Protein AF-A0A174ZW76-F1 (afdb_monomer)

pLDDT: mean 92.21, std 11.07, range [47.69, 98.69]

Sequence (108 aa):
MNGDCDVINRLLNETMHMDFPFLAGEDKKKRIVEDKKIYIEDTIKEAFAEMYPEKLELNKLWNEALDYAGSKFDSLPVSKRLNGFYLQELMHRYVELLGNVVTENKEN

Foldseek 3Di:
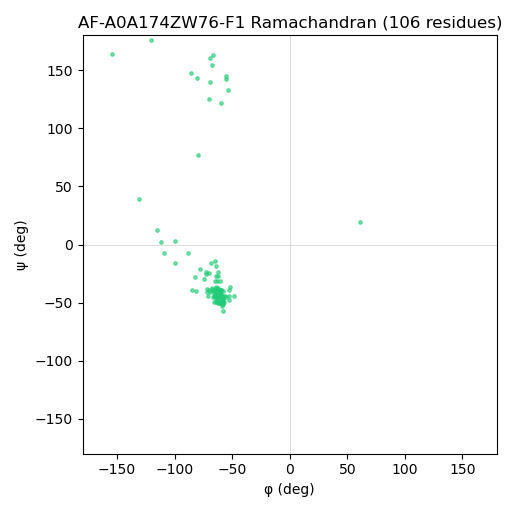DPVLVVLLVVQLVVLQVFFDPPPDDPVSLVVVLVVLLVVLLVSNCVSQVPQQDDPVVLVVLLVVLVVQLCVVCVVDDPRPSSGGVSSSSSSNSSSVSRVCSSVVSVVD

Secondary structure (DSSP, 8-state):
--HHHHHHHHHHHHHTT--PPTT--HHHHHHHHHHHHHHHHHHHHHHSTTTPPPHHHHHHHHHHHHHHHHHHTTTS-HHHHSSHHHHHHHHHHHHHHHHHHHHHGGG-

Radius of gyration: 14.39 Å; Cα contacts (8 Å, |Δi|>4): 82; chains: 1; bounding box: 35×27×44 Å

Mean predicted aligned error: 4.03 Å

Solvent-accessible surface area (backbone atoms only — not comparable to full-atom values): 6058 Å² total; per-residue (Å²): 139,67,66,57,66,49,51,49,56,48,51,48,57,51,20,75,70,45,64,70,63,89,89,60,50,70,72,57,47,56,48,50,54,52,55,51,50,50,51,52,52,52,56,48,37,73,67,36,60,92,45,50,74,54,74,72,55,50,52,50,48,48,49,52,18,48,53,54,34,48,64,78,39,62,90,44,57,77,93,62,40,88,38,39,67,42,52,18,46,27,48,30,45,32,47,53,53,54,42,50,52,40,52,57,55,70,77,108

Organism: NCBI:txid39485

Structure (mmCIF, N/CA/C/O backbone):
data_AF-A0A174ZW76-F1
#
_entry.id   AF-A0A174ZW76-F1
#
loop_
_atom_site.group_PDB
_atom_site.id
_atom_site.type_symbol
_atom_site.label_atom_id
_atom_site.label_alt_id
_atom_site.label_comp_id
_atom_site.label_asym_id
_atom_site.label_entity_id
_atom_site.label_seq_id
_atom_site.pdbx_PDB_ins_code
_atom_site.Cartn_x
_atom_site.Cartn_y
_atom_site.Cartn_z
_atom_site.occupancy
_atom_site.B_iso_or_equiv
_atom_site.auth_seq_id
_atom_site.auth_comp_id
_atom_site.auth_asym_id
_atom_site.auth_atom_id
_atom_site.pdbx_PDB_model_num
ATOM 1 N N . MET A 1 1 ? -12.276 -14.092 18.415 1.00 48.38 1 MET A N 1
ATOM 2 C CA . MET A 1 1 ? -11.323 -13.012 18.749 1.00 48.38 1 MET A CA 1
ATOM 3 C C . MET A 1 1 ? -9.941 -13.181 18.100 1.00 48.38 1 MET A C 1
ATOM 5 O O . MET A 1 1 ? -9.132 -12.294 18.294 1.00 48.38 1 MET A O 1
ATOM 9 N N . ASN A 1 2 ? -9.683 -14.207 17.266 1.00 51.50 2 ASN A N 1
ATOM 10 C CA . ASN A 1 2 ? -8.401 -14.340 16.541 1.00 51.50 2 ASN A CA 1
ATOM 11 C C . ASN A 1 2 ? -8.441 -13.872 15.070 1.00 51.50 2 ASN A C 1
ATOM 13 O O . ASN A 1 2 ? -7.391 -13.630 14.498 1.00 51.50 2 ASN A O 1
ATOM 17 N N . GLY A 1 3 ? -9.627 -13.706 14.470 1.00 58.81 3 GLY A N 1
ATOM 18 C CA . GLY A 1 3 ? -9.757 -13.531 13.016 1.00 58.81 3 GLY A CA 1
ATOM 19 C C . GLY A 1 3 ? -9.297 -12.182 12.453 1.00 58.81 3 GLY A C 1
ATOM 20 O O . GLY A 1 3 ? -8.902 -12.129 11.296 1.00 58.81 3 GLY A O 1
ATOM 21 N N . ASP A 1 4 ? -9.308 -11.103 13.242 1.00 65.50 4 ASP A N 1
ATOM 22 C CA . ASP A 1 4 ? -9.029 -9.764 12.698 1.00 65.50 4 ASP A CA 1
ATOM 23 C C . ASP A 1 4 ? -7.513 -9.523 12.560 1.00 65.50 4 ASP A C 1
ATOM 25 O O . ASP A 1 4 ? -7.050 -9.038 11.529 1.00 65.50 4 ASP A O 1
ATOM 29 N N . CYS A 1 5 ? -6.705 -9.961 13.538 1.00 72.38 5 CYS A N 1
ATOM 30 C CA . CYS A 1 5 ? -5.240 -9.966 13.399 1.00 72.38 5 CYS A CA 1
ATOM 31 C C . CYS A 1 5 ? -4.768 -10.915 12.284 1.00 72.38 5 CYS A C 1
ATOM 33 O O . CYS A 1 5 ? -3.734 -10.663 11.661 1.00 72.38 5 CYS A O 1
ATOM 35 N N . ASP A 1 6 ? -5.535 -11.969 11.980 1.00 86.69 6 ASP A N 1
ATOM 36 C CA . ASP A 1 6 ? -5.244 -12.853 10.847 1.00 86.69 6 ASP A CA 1
ATOM 37 C C . ASP A 1 6 ? -5.360 -12.109 9.503 1.00 86.69 6 ASP A C 1
ATOM 39 O O . ASP A 1 6 ? -4.600 -12.404 8.580 1.00 86.69 6 ASP A O 1
ATOM 43 N N . VAL A 1 7 ? -6.246 -11.108 9.385 1.00 93.88 7 VAL A N 1
ATOM 44 C CA . VAL A 1 7 ? -6.392 -10.293 8.162 1.00 93.88 7 VAL A CA 1
ATOM 45 C C . VAL A 1 7 ? -5.145 -9.450 7.903 1.00 93.88 7 VAL A C 1
ATOM 47 O O . VAL A 1 7 ? -4.651 -9.438 6.775 1.00 93.88 7 VAL A O 1
ATOM 50 N N . ILE A 1 8 ? -4.603 -8.790 8.931 1.00 95.19 8 ILE A N 1
ATOM 51 C CA . ILE A 1 8 ? -3.387 -7.970 8.800 1.00 95.19 8 ILE A CA 1
ATOM 52 C C . ILE A 1 8 ? -2.198 -8.858 8.423 1.00 95.19 8 ILE A C 1
ATOM 54 O O . ILE A 1 8 ? -1.515 -8.581 7.439 1.00 95.19 8 ILE A O 1
ATOM 58 N N . ASN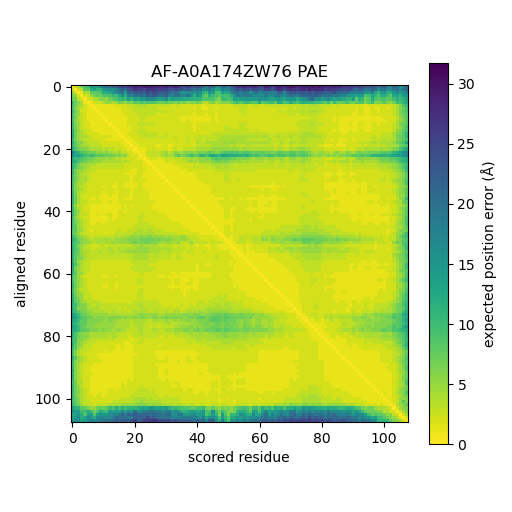 A 1 9 ? -1.995 -9.972 9.134 1.00 94.94 9 ASN A N 1
ATOM 59 C CA . ASN A 1 9 ? -0.913 -10.913 8.833 1.00 94.94 9 ASN A CA 1
ATOM 60 C C . ASN A 1 9 ? -1.025 -11.495 7.417 1.00 94.94 9 ASN A C 1
ATOM 62 O O . ASN A 1 9 ? -0.018 -11.638 6.719 1.00 94.94 9 ASN A O 1
ATOM 66 N N . ARG A 1 10 ? -2.248 -11.798 6.961 1.00 96.69 10 ARG A N 1
ATOM 67 C CA . ARG A 1 10 ? -2.498 -12.242 5.586 1.00 96.69 10 ARG A CA 1
ATOM 68 C C . ARG A 1 10 ? -2.101 -11.166 4.578 1.00 96.69 10 ARG A C 1
ATOM 70 O O . ARG A 1 10 ? -1.373 -11.478 3.641 1.00 96.69 10 ARG A O 1
ATOM 77 N N . LEU A 1 11 ? -2.540 -9.920 4.773 1.00 97.56 11 LEU A N 1
ATOM 78 C CA . LEU A 1 11 ? -2.196 -8.809 3.883 1.00 97.56 11 LEU A CA 1
ATOM 79 C C . LEU A 1 11 ? -0.685 -8.559 3.847 1.00 97.56 11 LEU A C 1
ATOM 81 O O . LEU A 1 11 ? -0.131 -8.422 2.759 1.00 97.56 11 LEU A O 1
ATOM 85 N N . LEU A 1 12 ? -0.003 -8.572 4.997 1.00 97.50 12 LEU A N 1
ATOM 86 C CA . LEU A 1 12 ? 1.458 -8.441 5.072 1.00 97.50 12 LEU A CA 1
ATOM 87 C C . LEU A 1 12 ? 2.174 -9.534 4.274 1.00 97.50 12 LEU A C 1
ATOM 89 O O . LEU A 1 12 ? 3.150 -9.249 3.587 1.00 97.50 12 LEU A O 1
ATOM 93 N N . ASN A 1 13 ? 1.681 -10.772 4.320 1.00 97.12 13 ASN A N 1
ATOM 94 C CA . ASN A 1 13 ? 2.235 -11.858 3.519 1.00 97.12 13 ASN A CA 1
ATOM 95 C C . ASN A 1 13 ? 1.926 -11.689 2.017 1.00 97.12 13 ASN A C 1
ATOM 97 O O . ASN A 1 13 ? 2.783 -11.929 1.171 1.00 97.12 13 ASN A O 1
ATOM 101 N N . GLU A 1 14 ? 0.720 -11.238 1.658 1.00 97.50 14 GLU A N 1
ATOM 102 C CA . GLU A 1 14 ? 0.356 -10.954 0.262 1.00 97.50 14 GLU A CA 1
ATOM 103 C C . GLU A 1 14 ? 1.237 -9.858 -0.351 1.00 97.50 14 GLU A C 1
ATOM 105 O O . GLU A 1 14 ? 1.650 -9.982 -1.508 1.00 97.50 14 GLU A O 1
ATOM 110 N N . THR A 1 15 ? 1.563 -8.804 0.407 1.00 97.50 15 THR A N 1
ATOM 111 C CA . THR A 1 15 ? 2.374 -7.683 -0.095 1.00 97.50 15 THR A CA 1
ATOM 112 C C . THR A 1 15 ? 3.783 -8.116 -0.491 1.00 97.50 15 THR A C 1
ATOM 114 O O . THR A 1 15 ? 4.300 -7.610 -1.484 1.00 97.50 15 THR A O 1
ATOM 117 N N . MET A 1 16 ? 4.360 -9.123 0.176 1.00 95.69 16 MET A N 1
ATOM 118 C CA . MET A 1 16 ? 5.669 -9.703 -0.169 1.00 95.69 16 MET A CA 1
ATOM 119 C C . MET A 1 16 ? 5.695 -10.373 -1.550 1.00 95.69 16 MET A C 1
ATOM 121 O O . MET A 1 16 ? 6.763 -10.610 -2.114 1.00 95.69 16 MET A O 1
ATOM 125 N N . HIS A 1 17 ? 4.525 -10.694 -2.101 1.00 95.62 17 HIS A N 1
ATOM 126 C CA . HIS A 1 17 ? 4.374 -11.366 -3.388 1.00 95.62 17 HIS A CA 1
ATOM 127 C C . HIS A 1 17 ? 3.752 -10.471 -4.464 1.00 95.62 17 HIS A C 1
ATOM 129 O O . HIS A 1 17 ? 3.539 -10.922 -5.591 1.00 95.62 17 HIS A O 1
ATOM 135 N N . MET A 1 18 ? 3.458 -9.206 -4.149 1.00 95.69 18 MET A N 1
ATOM 136 C CA . MET A 1 18 ? 2.951 -8.263 -5.139 1.00 95.69 18 MET A CA 1
ATOM 137 C C . MET A 1 18 ? 4.036 -7.917 -6.154 1.00 95.69 18 MET A C 1
ATOM 139 O O . MET A 1 18 ? 5.200 -7.723 -5.815 1.00 95.69 18 MET A O 1
ATOM 143 N N . ASP A 1 19 ? 3.646 -7.819 -7.419 1.00 96.06 19 ASP A N 1
ATOM 144 C CA . ASP A 1 19 ? 4.533 -7.373 -8.484 1.00 96.06 19 ASP A CA 1
ATOM 145 C C . ASP A 1 19 ? 3.714 -6.768 -9.628 1.00 96.06 19 ASP A C 1
ATOM 147 O O . ASP A 1 19 ? 2.494 -6.951 -9.741 1.00 96.06 19 ASP A O 1
ATOM 151 N N . PHE A 1 20 ? 4.393 -6.036 -10.498 1.00 96.06 20 PHE A N 1
ATOM 152 C CA . PHE A 1 20 ? 3.824 -5.569 -11.744 1.00 96.06 20 PHE A CA 1
ATOM 153 C C . PHE A 1 20 ? 3.844 -6.685 -12.800 1.00 96.06 20 PHE A C 1
ATOM 155 O O . PHE A 1 20 ? 4.827 -7.415 -12.918 1.00 96.06 20 PHE A O 1
ATOM 162 N N . PRO A 1 21 ? 2.812 -6.782 -13.659 1.00 94.81 21 PRO A N 1
ATOM 163 C CA . PRO A 1 21 ? 2.863 -7.650 -14.827 1.00 94.81 21 PRO A CA 1
ATOM 164 C C . PRO A 1 21 ? 4.078 -7.343 -15.711 1.00 94.81 21 PRO A C 1
ATOM 166 O O . PRO A 1 21 ? 4.453 -6.178 -15.889 1.00 94.81 21 PRO A O 1
ATOM 169 N N . PHE A 1 22 ? 4.644 -8.383 -16.325 1.00 87.56 22 PHE A N 1
ATOM 170 C CA . PHE A 1 22 ? 5.770 -8.244 -17.247 1.00 87.56 22 PHE A CA 1
ATOM 171 C C . PHE A 1 22 ? 5.451 -7.226 -18.361 1.00 87.56 22 PHE A C 1
ATOM 173 O O . PHE A 1 22 ? 4.369 -7.254 -18.949 1.00 87.56 22 PHE A O 1
ATOM 180 N N . LEU A 1 23 ? 6.388 -6.304 -18.621 1.00 86.38 23 LEU A N 1
ATOM 181 C CA . LEU A 1 23 ? 6.261 -5.185 -19.575 1.00 86.38 23 LEU A CA 1
ATOM 182 C C . LEU A 1 23 ? 5.129 -4.178 -19.288 1.00 86.38 23 LEU A C 1
ATOM 184 O O . LEU A 1 23 ? 4.743 -3.419 -20.178 1.00 86.38 23 LEU A O 1
ATOM 188 N N . ALA A 1 24 ? 4.600 -4.108 -18.062 1.00 92.19 24 ALA A N 1
ATOM 189 C CA . ALA A 1 24 ? 3.667 -3.043 -17.703 1.00 92.19 24 ALA A CA 1
ATOM 190 C C . ALA A 1 24 ? 4.320 -1.655 -17.867 1.00 92.19 24 ALA A C 1
ATOM 192 O O . ALA A 1 24 ? 5.338 -1.351 -17.240 1.00 92.19 24 ALA A O 1
ATOM 193 N N . GLY A 1 25 ? 3.706 -0.807 -18.696 1.00 94.19 25 GLY A N 1
ATOM 194 C CA . GLY A 1 25 ? 4.075 0.602 -18.822 1.00 94.19 25 GLY A CA 1
ATOM 195 C C . GLY A 1 25 ? 3.771 1.396 -17.547 1.00 94.19 25 GLY A C 1
ATOM 196 O O . GLY A 1 25 ? 2.997 0.956 -16.697 1.00 94.19 25 GLY A O 1
ATOM 197 N N . GLU A 1 26 ? 4.365 2.581 -17.421 1.00 93.19 26 GLU A N 1
ATOM 198 C CA . GLU A 1 26 ? 4.306 3.390 -16.197 1.00 93.19 26 GLU A CA 1
ATOM 199 C C . GLU A 1 26 ? 2.873 3.737 -15.761 1.00 93.19 26 GLU A C 1
ATOM 201 O O . GLU A 1 26 ? 2.529 3.553 -14.596 1.00 93.19 26 GLU A O 1
ATOM 206 N N . ASP A 1 27 ? 2.000 4.137 -16.690 1.00 95.12 27 ASP A N 1
ATOM 207 C CA . ASP A 1 27 ? 0.598 4.451 -16.374 1.00 95.12 27 ASP A CA 1
ATOM 208 C C . ASP A 1 27 ? -0.163 3.236 -15.841 1.00 95.12 27 ASP A C 1
ATOM 210 O O . ASP A 1 27 ? -0.966 3.345 -14.914 1.00 95.12 27 ASP A O 1
ATOM 214 N N . LYS A 1 28 ? 0.120 2.049 -16.391 1.00 96.50 28 LYS A N 1
ATOM 215 C CA . LYS A 1 28 ? -0.466 0.796 -15.907 1.00 96.50 28 LYS A CA 1
ATOM 216 C C . LYS A 1 28 ? 0.043 0.470 -14.504 1.00 96.50 28 LYS A C 1
ATOM 218 O O . LYS A 1 28 ? -0.741 0.033 -13.671 1.00 96.50 28 LYS A O 1
ATOM 223 N N . LYS A 1 29 ? 1.326 0.714 -14.225 1.00 97.31 29 LYS A N 1
ATOM 224 C CA . LYS A 1 29 ? 1.896 0.534 -12.884 1.00 97.31 29 LYS A CA 1
ATOM 225 C C . LYS A 1 29 ? 1.257 1.473 -11.861 1.00 97.31 29 LYS A C 1
ATOM 227 O O . LYS A 1 29 ? 0.888 1.013 -10.791 1.00 97.31 29 LYS A O 1
ATOM 232 N N . LYS A 1 30 ? 1.056 2.752 -12.202 1.00 96.50 30 LYS A N 1
ATOM 233 C CA . LYS A 1 30 ? 0.367 3.723 -11.331 1.00 96.50 30 LYS A CA 1
ATOM 234 C C . LYS A 1 30 ? -1.061 3.285 -11.000 1.00 96.50 30 LYS A C 1
ATOM 236 O O . LYS A 1 30 ? -1.453 3.345 -9.844 1.00 96.50 30 LYS A O 1
ATOM 241 N N . ARG A 1 31 ? -1.806 2.779 -11.991 1.00 97.56 31 ARG A N 1
ATOM 242 C CA . ARG A 1 31 ? -3.143 2.204 -11.755 1.00 97.56 31 ARG A CA 1
ATOM 243 C C . ARG A 1 31 ? -3.092 0.997 -10.824 1.00 97.56 31 ARG A C 1
ATOM 245 O O . ARG A 1 31 ? -3.875 0.935 -9.895 1.00 97.56 31 ARG A O 1
ATOM 252 N N . ILE A 1 32 ? -2.129 0.094 -11.016 1.00 97.69 32 ILE A N 1
ATOM 253 C CA . ILE A 1 32 ? -1.960 -1.069 -10.132 1.00 97.69 32 ILE A CA 1
ATOM 254 C C . ILE A 1 32 ? -1.655 -0.641 -8.693 1.00 97.69 32 ILE A C 1
ATOM 256 O O . ILE A 1 32 ? -2.185 -1.249 -7.773 1.00 97.69 32 ILE A O 1
ATOM 260 N N . VAL A 1 33 ? -0.838 0.396 -8.483 1.00 98.25 33 VAL A N 1
ATOM 261 C CA . VAL A 1 33 ? -0.594 0.940 -7.136 1.00 98.25 33 VAL A CA 1
ATOM 262 C C . VAL A 1 33 ? -1.909 1.386 -6.491 1.00 98.25 33 VAL A C 1
ATOM 264 O O . VAL A 1 33 ? -2.184 0.994 -5.362 1.00 98.25 33 VAL A O 1
ATOM 267 N N . GLU A 1 34 ? -2.738 2.140 -7.215 1.00 98.19 34 GLU A N 1
ATOM 268 C CA . GLU A 1 34 ? -4.030 2.607 -6.700 1.00 98.19 34 GLU A CA 1
ATOM 269 C C . GLU A 1 34 ? -5.003 1.449 -6.434 1.00 98.19 34 GLU A C 1
ATOM 271 O O . GLU A 1 34 ? -5.586 1.369 -5.357 1.00 98.19 34 GLU A O 1
ATOM 276 N N . ASP A 1 35 ? -5.117 0.496 -7.363 1.00 98.19 35 ASP A N 1
ATOM 277 C CA . ASP A 1 35 ? -5.985 -0.676 -7.207 1.00 98.19 35 ASP A CA 1
ATOM 278 C C . ASP A 1 35 ? -5.585 -1.510 -5.975 1.00 98.19 35 ASP A C 1
ATOM 280 O O . ASP A 1 35 ? -6.441 -2.017 -5.249 1.00 98.19 35 ASP A O 1
ATOM 284 N N . LYS A 1 36 ? -4.277 -1.658 -5.716 1.00 98.25 36 LYS A N 1
ATOM 285 C CA . LYS A 1 36 ? -3.768 -2.384 -4.541 1.00 98.25 36 LYS A CA 1
ATOM 286 C C . LYS A 1 36 ? -3.991 -1.625 -3.243 1.00 98.25 36 LYS A C 1
ATOM 288 O O . LYS A 1 36 ? -4.342 -2.254 -2.248 1.00 98.25 36 LYS A O 1
ATOM 293 N N . LYS A 1 37 ? -3.839 -0.302 -3.264 1.00 98.44 37 LYS A N 1
ATOM 294 C CA . LYS A 1 37 ? -4.175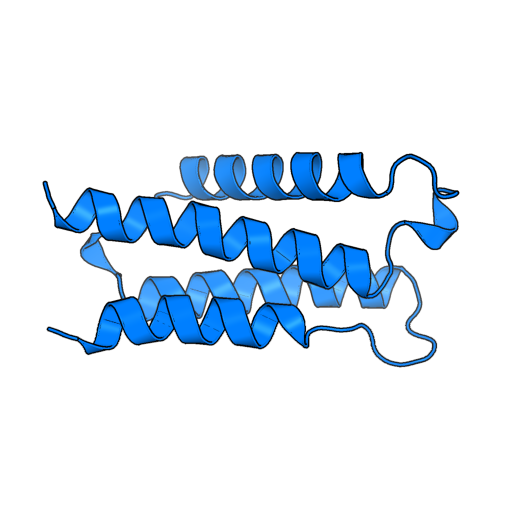 0.554 -2.128 1.00 98.44 37 LYS A CA 1
ATOM 295 C C . LYS A 1 37 ? -5.652 0.406 -1.753 1.00 98.44 37 LYS A C 1
ATOM 297 O O . LYS A 1 37 ? -5.942 0.111 -0.600 1.00 98.44 37 LYS A O 1
ATOM 302 N N . ILE A 1 38 ? -6.558 0.537 -2.725 1.00 98.19 38 ILE A N 1
ATOM 303 C CA . ILE A 1 38 ? -8.006 0.388 -2.510 1.00 98.19 38 ILE A CA 1
ATOM 304 C C . ILE A 1 38 ? -8.326 -0.998 -1.945 1.00 98.19 38 ILE A C 1
ATOM 306 O O . ILE A 1 38 ? -9.039 -1.103 -0.957 1.00 98.19 38 ILE A O 1
ATOM 310 N N . TYR A 1 39 ? -7.740 -2.058 -2.510 1.00 98.25 39 TYR A N 1
ATOM 311 C CA . TYR A 1 39 ? -7.921 -3.417 -1.995 1.00 98.25 39 TYR A CA 1
ATOM 312 C C . TYR A 1 39 ? -7.522 -3.556 -0.516 1.00 98.25 39 TYR A C 1
ATOM 314 O O . TYR A 1 39 ? -8.252 -4.179 0.254 1.00 98.25 39 TYR A O 1
ATOM 322 N N . ILE A 1 40 ? -6.383 -2.982 -0.110 1.00 98.12 40 ILE A N 1
ATOM 323 C CA . ILE A 1 40 ? -5.927 -2.995 1.288 1.00 98.12 40 ILE A CA 1
ATOM 324 C C . ILE A 1 40 ? -6.905 -2.227 2.183 1.00 98.12 40 ILE A C 1
ATOM 326 O O . ILE A 1 40 ? -7.323 -2.753 3.214 1.00 98.12 40 ILE A O 1
ATOM 330 N N . GLU A 1 41 ? -7.274 -1.008 1.781 1.00 97.81 41 GLU A N 1
ATOM 331 C CA . GLU A 1 41 ? -8.206 -0.147 2.515 1.00 97.81 41 GLU A CA 1
ATOM 332 C C . GLU A 1 41 ? -9.567 -0.827 2.715 1.00 97.81 41 GLU A C 1
ATOM 334 O O . GLU A 1 41 ? -10.038 -0.924 3.848 1.00 97.81 41 GLU A O 1
ATOM 339 N N . ASP A 1 42 ? -10.165 -1.367 1.650 1.00 97.50 42 ASP A N 1
ATOM 340 C CA . ASP A 1 42 ? -11.454 -2.063 1.708 1.00 97.50 42 ASP A CA 1
ATOM 341 C C . ASP A 1 42 ? -11.373 -3.317 2.589 1.00 97.50 42 ASP A C 1
ATOM 343 O O . ASP A 1 42 ? -12.216 -3.514 3.464 1.00 97.50 42 ASP A O 1
ATOM 347 N N . THR A 1 43 ? -10.317 -4.125 2.437 1.00 96.75 43 THR A N 1
ATOM 348 C CA . THR A 1 43 ? -10.132 -5.353 3.230 1.00 96.75 43 THR A CA 1
ATOM 349 C C . THR A 1 43 ? -10.002 -5.052 4.726 1.00 96.75 43 THR A C 1
ATOM 351 O O . THR A 1 43 ? -10.583 -5.751 5.558 1.00 96.75 43 THR A O 1
ATOM 354 N N . ILE A 1 44 ? -9.241 -4.016 5.092 1.00 95.06 44 ILE A N 1
ATOM 355 C CA . ILE A 1 44 ? -9.082 -3.615 6.495 1.00 95.06 44 ILE A CA 1
ATOM 356 C C . ILE A 1 44 ? -10.369 -2.980 7.017 1.00 95.06 44 ILE A C 1
ATOM 358 O O . ILE A 1 44 ? -10.785 -3.280 8.132 1.00 95.06 44 ILE A O 1
ATOM 362 N N . LYS A 1 45 ? -11.046 -2.150 6.222 1.00 95.06 45 LYS A N 1
ATOM 363 C CA . LYS A 1 45 ? -12.316 -1.535 6.615 1.00 95.06 45 LYS A CA 1
ATOM 364 C C . LYS A 1 45 ? -13.405 -2.566 6.892 1.00 95.06 45 LYS A C 1
ATOM 366 O O . LYS A 1 45 ? -14.167 -2.391 7.837 1.00 95.06 45 LYS A O 1
ATOM 371 N N . GLU A 1 46 ? -13.477 -3.633 6.101 1.00 94.56 46 GLU A N 1
ATOM 372 C CA . GLU A 1 46 ? -14.412 -4.738 6.336 1.00 94.56 46 GLU A CA 1
ATOM 373 C C . GLU A 1 46 ? -14.140 -5.452 7.668 1.00 94.56 46 GLU A C 1
ATOM 375 O O . GLU A 1 46 ? -15.081 -5.790 8.385 1.00 94.56 46 GLU A O 1
ATOM 380 N N . ALA A 1 47 ? -12.867 -5.646 8.025 1.00 92.31 47 ALA A N 1
ATOM 381 C CA . ALA A 1 47 ? -12.472 -6.328 9.258 1.00 92.31 47 ALA A CA 1
ATOM 382 C C . ALA A 1 47 ? -12.497 -5.423 10.509 1.00 92.31 47 ALA A C 1
ATOM 384 O O . ALA A 1 47 ? -12.715 -5.909 11.616 1.00 92.31 47 ALA A O 1
ATOM 385 N N . PHE A 1 48 ? -12.294 -4.112 10.347 1.00 91.56 48 PHE A N 1
ATOM 386 C CA . PHE A 1 48 ? -12.092 -3.153 11.440 1.00 91.56 48 PHE A CA 1
ATOM 387 C C . PHE A 1 48 ? -12.983 -1.909 11.309 1.00 91.56 48 PHE A C 1
ATOM 389 O O . PHE A 1 48 ? -12.545 -0.797 11.589 1.00 91.56 48 PHE A O 1
ATOM 396 N N . ALA A 1 49 ? -14.239 -2.077 10.889 1.00 90.75 49 ALA A N 1
ATOM 397 C CA . ALA A 1 49 ? -15.129 -0.966 10.535 1.00 90.75 49 ALA A CA 1
ATOM 398 C C . ALA A 1 49 ? -15.267 0.124 11.618 1.00 90.75 49 ALA A C 1
ATOM 400 O O . ALA A 1 49 ? -15.306 1.305 11.282 1.00 90.75 49 ALA A O 1
ATOM 401 N N . GLU A 1 50 ? -15.328 -0.255 12.900 1.00 88.50 50 GLU A N 1
ATOM 402 C CA . GLU A 1 50 ? -15.477 0.689 14.024 1.00 88.50 50 GLU A CA 1
ATOM 403 C C . GLU A 1 50 ? -14.192 1.465 14.339 1.00 88.50 50 GLU A C 1
ATOM 405 O O . GLU A 1 50 ? -14.259 2.603 14.793 1.00 88.50 50 GLU A O 1
ATOM 410 N N . MET A 1 51 ? -13.032 0.863 14.068 1.00 90.25 51 MET A N 1
ATOM 411 C CA . MET A 1 51 ? -11.706 1.430 14.349 1.00 90.25 51 MET A CA 1
ATOM 412 C C . MET A 1 51 ? -11.060 2.048 13.105 1.00 90.25 51 MET A C 1
ATOM 414 O O . MET A 1 51 ? -9.905 2.477 13.150 1.00 90.25 51 MET A O 1
ATOM 418 N N . TYR A 1 52 ? -11.780 2.053 11.979 1.00 93.31 52 TYR A N 1
ATOM 419 C CA . TYR A 1 52 ? -11.239 2.452 10.692 1.00 93.31 52 TYR A CA 1
ATOM 420 C C . TYR A 1 52 ? -10.971 3.965 10.661 1.00 93.31 52 TYR A C 1
ATOM 422 O O . TYR A 1 52 ? -11.891 4.750 10.910 1.00 93.31 52 TYR A O 1
ATOM 430 N N . PRO A 1 53 ? -9.741 4.395 10.332 1.00 93.31 53 PRO A N 1
ATOM 431 C CA . PRO A 1 53 ? -9.363 5.798 10.405 1.00 93.31 53 PRO A CA 1
ATOM 432 C C . PRO A 1 53 ? -10.090 6.660 9.371 1.00 93.31 53 PRO A C 1
ATOM 434 O O . PRO A 1 53 ? -10.486 6.221 8.285 1.00 93.31 53 PRO A O 1
ATOM 437 N N . GLU A 1 54 ? -10.229 7.944 9.692 1.00 94.75 54 GLU A N 1
ATOM 438 C CA . GLU A 1 54 ? -10.803 8.916 8.771 1.00 94.75 54 GLU A CA 1
ATOM 439 C C . GLU A 1 54 ? -9.874 9.190 7.579 1.00 94.75 54 GLU A C 1
ATOM 441 O O . GLU A 1 54 ? -8.653 9.023 7.628 1.00 94.75 54 GLU A O 1
ATOM 446 N N . LYS A 1 55 ? -10.446 9.729 6.497 1.00 94.94 55 LYS A N 1
ATOM 447 C CA . LYS A 1 55 ? -9.725 10.023 5.247 1.00 94.94 55 LYS A CA 1
ATOM 448 C C . LYS A 1 55 ? -8.453 10.859 5.442 1.00 94.94 55 LYS A C 1
ATOM 450 O O . LYS A 1 55 ? -7.477 10.669 4.719 1.00 94.94 55 LYS A O 1
ATOM 455 N N . LEU A 1 56 ? -8.461 11.811 6.378 1.00 96.19 56 LEU A N 1
ATOM 456 C CA . LEU A 1 56 ? -7.289 12.646 6.647 1.00 96.19 56 LEU A CA 1
ATOM 457 C C . LEU A 1 56 ? -6.122 11.823 7.202 1.00 96.19 56 LEU A C 1
ATOM 459 O O . LEU A 1 56 ? -4.982 12.043 6.803 1.00 96.19 56 LEU A O 1
ATOM 463 N N . GLU A 1 57 ? -6.406 10.895 8.110 1.00 96.06 57 GLU A N 1
ATOM 464 C CA . GLU A 1 57 ? -5.411 10.005 8.694 1.00 96.06 57 GLU A CA 1
ATOM 465 C C . GLU A 1 57 ? -4.931 8.973 7.671 1.00 96.06 57 GLU A C 1
ATOM 467 O O . GLU A 1 57 ? -3.726 8.853 7.472 1.00 96.06 57 GLU A O 1
ATOM 472 N N . LEU A 1 58 ? -5.839 8.366 6.896 1.00 97.31 58 LEU A N 1
ATOM 473 C CA . LEU A 1 58 ? -5.478 7.478 5.780 1.00 97.31 58 LEU A CA 1
ATOM 474 C C . LEU A 1 58 ? -4.492 8.131 4.804 1.00 97.31 58 LEU A C 1
ATOM 476 O O . LEU A 1 58 ? -3.500 7.518 4.411 1.00 97.31 58 LEU A O 1
ATOM 480 N N . ASN A 1 59 ? -4.724 9.398 4.445 1.00 97.75 59 ASN A N 1
ATOM 481 C CA . ASN A 1 59 ? -3.819 10.147 3.575 1.00 97.75 59 ASN A CA 1
ATOM 482 C C . ASN A 1 59 ? -2.438 10.368 4.208 1.00 97.75 59 ASN A C 1
ATOM 484 O O . ASN A 1 59 ? -1.439 10.345 3.492 1.00 97.75 59 ASN A O 1
ATOM 488 N N . LYS A 1 60 ? -2.365 10.588 5.527 1.00 98.25 60 LYS A N 1
ATOM 489 C CA . LYS A 1 60 ? -1.083 10.725 6.236 1.00 98.25 60 LYS A CA 1
ATOM 490 C C . LYS A 1 60 ? -0.308 9.411 6.214 1.00 98.25 60 LYS A C 1
ATOM 492 O O . LYS A 1 60 ? 0.848 9.424 5.809 1.00 98.25 60 LYS A O 1
ATOM 497 N N . LEU A 1 61 ? -0.959 8.299 6.563 1.00 98.38 61 LEU A N 1
ATOM 498 C CA . LEU A 1 61 ? -0.346 6.965 6.557 1.00 98.38 61 LEU A CA 1
ATOM 499 C C . LEU A 1 61 ? 0.136 6.580 5.150 1.00 98.38 61 LEU A C 1
ATOM 501 O O . LEU A 1 61 ? 1.231 6.050 4.983 1.00 98.38 61 LEU A O 1
ATOM 505 N N . TRP A 1 62 ? -0.653 6.903 4.120 1.00 98.62 62 TRP A N 1
ATOM 506 C CA . TRP A 1 62 ? -0.273 6.665 2.728 1.00 98.62 62 TRP A CA 1
ATOM 507 C C . TRP A 1 62 ? 0.957 7.480 2.310 1.00 98.62 62 TRP A C 1
ATOM 509 O O . TRP A 1 62 ? 1.873 6.939 1.694 1.00 98.62 62 TRP A O 1
ATOM 519 N N . ASN A 1 63 ? 1.004 8.768 2.658 1.00 98.50 63 ASN A N 1
ATOM 520 C CA . ASN A 1 63 ? 2.159 9.614 2.356 1.00 98.50 63 ASN A CA 1
ATOM 521 C C . ASN A 1 63 ? 3.413 9.154 3.107 1.00 98.50 63 ASN A C 1
ATOM 523 O O . ASN A 1 63 ? 4.485 9.116 2.514 1.00 98.50 63 ASN A O 1
ATOM 527 N N . GLU A 1 64 ? 3.282 8.736 4.368 1.00 98.56 64 GLU A N 1
ATOM 528 C CA . GLU A 1 64 ? 4.403 8.162 5.117 1.00 98.56 64 GLU A CA 1
ATOM 529 C C . GLU A 1 64 ? 4.940 6.892 4.438 1.00 98.56 64 GLU A C 1
ATOM 531 O O . GLU A 1 64 ? 6.152 6.731 4.290 1.00 98.56 64 GLU A O 1
ATOM 536 N N . ALA A 1 65 ? 4.055 6.009 3.968 1.00 98.50 65 ALA A N 1
ATOM 537 C CA . ALA A 1 65 ? 4.461 4.819 3.227 1.00 98.50 65 ALA A CA 1
ATOM 538 C C . ALA A 1 65 ? 5.145 5.169 1.889 1.00 98.50 65 ALA A C 1
ATOM 540 O O . ALA A 1 65 ? 6.147 4.542 1.530 1.00 98.50 65 ALA A O 1
ATOM 541 N N . LEU A 1 66 ? 4.657 6.193 1.174 1.00 97.94 66 LEU A N 1
ATOM 542 C CA . LEU A 1 66 ? 5.284 6.707 -0.050 1.00 97.94 66 LEU A CA 1
ATOM 543 C C . LEU A 1 66 ? 6.691 7.252 0.206 1.00 97.94 66 LEU A C 1
ATOM 545 O O . LEU A 1 66 ? 7.606 6.911 -0.546 1.00 97.94 66 LEU A O 1
ATOM 549 N N . ASP A 1 67 ? 6.866 8.063 1.250 1.00 97.88 67 ASP A N 1
ATOM 550 C CA . ASP A 1 67 ? 8.157 8.644 1.625 1.00 97.88 67 ASP A CA 1
ATOM 551 C C . ASP A 1 67 ? 9.144 7.549 2.047 1.00 97.88 67 ASP A C 1
ATOM 553 O O . ASP A 1 67 ? 10.290 7.519 1.584 1.00 97.88 67 ASP A O 1
ATOM 557 N N . TYR A 1 68 ? 8.682 6.593 2.863 1.00 97.88 68 TYR A N 1
ATOM 558 C CA . TYR A 1 68 ? 9.480 5.447 3.286 1.00 97.88 68 TYR A CA 1
ATOM 559 C C . TYR A 1 68 ? 9.968 4.644 2.080 1.00 97.88 68 TYR A C 1
ATOM 561 O O . TYR A 1 68 ? 11.179 4.502 1.892 1.00 97.88 68 TYR A O 1
ATOM 569 N N . ALA A 1 69 ? 9.050 4.171 1.231 1.00 96.62 69 ALA A N 1
ATOM 570 C CA . ALA A 1 69 ? 9.402 3.389 0.053 1.00 96.62 69 ALA A CA 1
ATOM 571 C C . ALA A 1 69 ? 10.282 4.208 -0.899 1.00 96.62 69 ALA A C 1
ATOM 573 O O . ALA A 1 69 ? 11.307 3.718 -1.358 1.00 96.62 69 ALA A O 1
ATOM 574 N N . GLY A 1 70 ? 9.953 5.479 -1.147 1.00 95.25 70 GLY A N 1
ATOM 575 C CA . GLY A 1 70 ? 10.744 6.379 -1.991 1.00 95.25 70 GLY A CA 1
ATOM 576 C C . GLY A 1 70 ? 12.211 6.443 -1.569 1.00 95.25 70 GLY A C 1
ATOM 577 O O . GLY A 1 70 ? 13.097 6.218 -2.398 1.00 95.25 70 GLY A O 1
ATOM 578 N N . SER A 1 71 ? 12.456 6.625 -0.268 1.00 96.06 71 SER A N 1
ATOM 579 C CA . SER A 1 71 ? 13.807 6.731 0.295 1.00 96.06 71 SER A CA 1
ATOM 580 C C . SER A 1 71 ? 14.669 5.481 0.063 1.00 96.06 71 SER A C 1
ATOM 582 O O . SER A 1 71 ? 15.883 5.581 -0.128 1.00 96.06 71 SER A O 1
ATOM 584 N N . LYS A 1 72 ? 14.059 4.287 0.005 1.00 95.06 72 LYS A N 1
ATOM 585 C CA . LYS A 1 72 ? 14.764 3.014 -0.242 1.00 95.06 72 LYS A CA 1
ATOM 586 C C . LYS A 1 72 ? 15.285 2.882 -1.671 1.00 95.06 72 LYS A C 1
ATOM 588 O O . LYS A 1 72 ? 16.253 2.159 -1.903 1.00 95.06 72 LYS A O 1
ATOM 593 N N . PHE A 1 73 ? 14.670 3.582 -2.623 1.00 93.94 73 PHE A N 1
ATOM 594 C CA . PHE A 1 73 ? 14.986 3.476 -4.050 1.00 93.94 73 PHE A CA 1
ATOM 595 C C . PHE A 1 73 ? 15.556 4.774 -4.637 1.00 93.94 73 PHE A C 1
ATOM 597 O O . PHE A 1 73 ? 15.685 4.890 -5.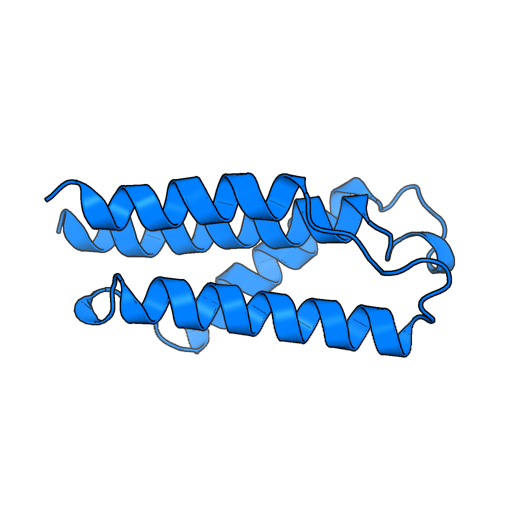858 1.00 93.94 73 PHE A O 1
ATOM 604 N N . ASP A 1 74 ? 15.950 5.739 -3.801 1.00 92.88 74 ASP A N 1
ATOM 605 C CA . ASP A 1 74 ? 16.473 7.032 -4.256 1.00 92.88 74 ASP A CA 1
ATOM 606 C C . ASP A 1 74 ? 17.771 6.928 -5.063 1.00 92.88 74 ASP A C 1
ATOM 608 O O . ASP A 1 74 ? 18.026 7.747 -5.950 1.00 92.88 74 ASP A O 1
ATOM 612 N N . SER A 1 75 ? 18.556 5.877 -4.824 1.00 93.31 75 SER A N 1
ATOM 613 C CA . SER A 1 75 ? 19.764 5.572 -5.595 1.00 93.31 75 SER A CA 1
ATOM 614 C C . SER A 1 75 ? 19.475 5.133 -7.038 1.00 93.31 75 SER A C 1
ATOM 616 O O . SER A 1 75 ? 20.380 5.143 -7.875 1.00 93.31 75 SER A O 1
ATOM 618 N N . LEU A 1 76 ? 18.230 4.762 -7.362 1.00 93.12 76 LEU A N 1
ATOM 619 C CA . LEU A 1 76 ? 17.844 4.352 -8.707 1.00 93.12 76 LEU A CA 1
ATOM 620 C C . LEU A 1 76 ? 17.477 5.554 -9.596 1.00 93.12 76 LEU A C 1
ATOM 622 O O . LEU A 1 76 ? 16.863 6.522 -9.129 1.00 93.12 76 LEU A O 1
ATOM 626 N N . PRO A 1 77 ? 17.740 5.464 -10.917 1.00 93.44 77 PRO A N 1
ATOM 627 C CA . PRO A 1 77 ? 17.190 6.403 -11.889 1.00 93.44 77 PRO A CA 1
ATOM 628 C C . PRO A 1 77 ? 15.665 6.452 -11.801 1.00 93.44 77 PRO A C 1
ATOM 630 O O . PRO A 1 77 ? 15.032 5.406 -11.660 1.00 93.44 77 PRO A O 1
ATOM 633 N N . VAL A 1 78 ? 15.072 7.638 -11.968 1.00 89.62 78 VAL A N 1
ATOM 634 C CA . VAL A 1 78 ? 13.615 7.864 -11.853 1.00 89.62 78 VAL A CA 1
ATOM 635 C C . VAL A 1 78 ? 12.797 6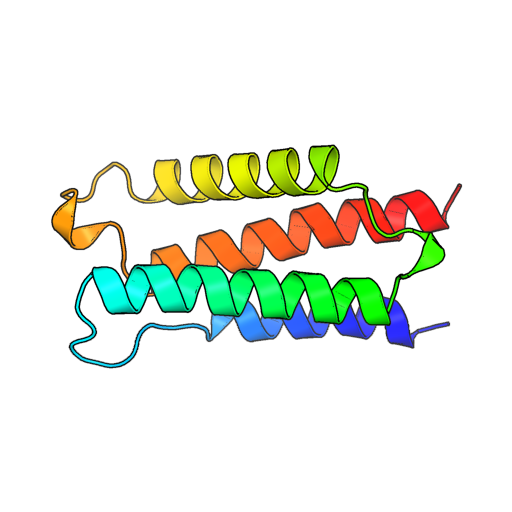.837 -12.647 1.00 89.62 78 VAL A C 1
ATOM 637 O O . VAL A 1 78 ? 11.872 6.238 -12.106 1.00 89.62 78 VAL A O 1
ATOM 640 N N . SER A 1 79 ? 13.203 6.532 -13.883 1.00 88.50 79 SER A N 1
ATOM 641 C CA . SER A 1 79 ? 12.529 5.559 -14.761 1.00 88.50 79 SER A CA 1
ATOM 642 C C . SER A 1 79 ? 12.556 4.107 -14.263 1.00 88.50 79 SER A C 1
ATOM 644 O O . SER A 1 79 ? 11.818 3.266 -14.775 1.00 88.50 79 SER A O 1
ATOM 646 N N . LYS A 1 80 ? 13.402 3.790 -13.277 1.00 90.88 80 LYS A N 1
ATOM 647 C CA . LYS A 1 80 ? 13.547 2.458 -12.673 1.00 90.88 80 LYS A CA 1
ATOM 648 C C . LYS A 1 80 ? 13.004 2.375 -11.246 1.00 90.88 80 LYS A C 1
ATOM 650 O O . LYS A 1 80 ? 12.951 1.273 -10.703 1.00 90.88 80 LYS A O 1
ATOM 655 N N . ARG A 1 81 ? 12.604 3.501 -10.640 1.00 93.12 81 ARG A N 1
ATOM 656 C CA . ARG A 1 81 ? 12.127 3.541 -9.247 1.00 93.12 81 ARG A CA 1
ATOM 657 C C . ARG A 1 81 ? 10.824 2.768 -9.063 1.00 93.12 81 ARG A C 1
ATOM 659 O O . ARG A 1 81 ? 10.731 1.964 -8.148 1.00 93.12 81 ARG A O 1
ATOM 666 N N . LEU A 1 82 ? 9.862 2.930 -9.975 1.00 94.56 82 LEU A N 1
ATOM 667 C CA . LEU A 1 82 ? 8.584 2.210 -9.930 1.00 94.56 82 LEU A CA 1
ATOM 668 C C . LEU A 1 82 ? 8.733 0.770 -10.467 1.00 94.56 82 LEU A C 1
ATOM 670 O O . LEU A 1 82 ? 8.389 0.457 -11.615 1.00 94.56 82 LEU A O 1
ATOM 674 N N . ASN A 1 83 ? 9.302 -0.104 -9.641 1.00 94.56 83 ASN A N 1
ATOM 675 C CA . ASN A 1 83 ? 9.527 -1.528 -9.911 1.00 94.56 83 ASN A CA 1
ATOM 676 C C . ASN A 1 83 ? 8.803 -2.422 -8.882 1.00 94.56 83 ASN A C 1
ATOM 678 O O . ASN A 1 83 ? 8.177 -1.910 -7.958 1.00 94.56 83 ASN A O 1
ATOM 682 N N . GLY A 1 84 ? 8.866 -3.744 -9.066 1.00 96.25 84 GLY A N 1
ATOM 683 C CA . GLY A 1 84 ? 8.187 -4.714 -8.200 1.00 96.25 84 GLY A CA 1
ATOM 684 C C . GLY A 1 84 ? 8.547 -4.576 -6.725 1.00 96.25 84 GLY A C 1
ATOM 685 O O . GLY A 1 84 ? 7.659 -4.504 -5.886 1.00 96.25 84 GLY A O 1
ATOM 686 N N . PHE A 1 85 ? 9.833 -4.416 -6.410 1.00 96.56 85 PHE A N 1
ATOM 687 C CA . PHE A 1 85 ? 10.285 -4.232 -5.030 1.00 96.56 85 PHE A CA 1
ATOM 688 C C . PHE A 1 85 ? 9.755 -2.936 -4.412 1.00 96.56 85 PHE A C 1
ATOM 690 O O . PHE A 1 85 ? 9.381 -2.931 -3.246 1.00 96.56 85 PHE A O 1
ATOM 697 N N . TYR A 1 86 ? 9.659 -1.851 -5.188 1.00 97.19 86 TYR A N 1
ATOM 698 C CA . TYR A 1 86 ? 9.019 -0.622 -4.707 1.00 97.19 86 TYR A CA 1
ATOM 699 C C . TYR A 1 86 ? 7.542 -0.848 -4.369 1.00 97.19 86 TYR A C 1
ATOM 701 O O . TYR A 1 86 ? 7.072 -0.359 -3.347 1.00 97.19 86 TYR A O 1
ATOM 709 N N . LEU A 1 87 ? 6.811 -1.595 -5.206 1.00 98.06 87 LEU A N 1
ATOM 710 C CA . LEU A 1 87 ? 5.414 -1.936 -4.933 1.00 98.06 87 LEU A CA 1
ATOM 711 C C . LEU A 1 87 ? 5.289 -2.764 -3.649 1.00 98.06 87 LEU A C 1
ATOM 713 O O . LEU A 1 87 ? 4.427 -2.461 -2.830 1.00 98.06 87 LEU A O 1
ATOM 717 N N . GLN A 1 88 ? 6.147 -3.770 -3.470 1.00 98.25 88 GLN A N 1
ATOM 718 C CA . GLN A 1 88 ? 6.171 -4.604 -2.266 1.00 98.25 88 GLN A CA 1
ATOM 719 C C . GLN A 1 88 ? 6.413 -3.752 -1.018 1.00 98.25 88 GLN A C 1
ATOM 721 O O . GLN A 1 88 ? 5.598 -3.785 -0.105 1.00 98.25 88 GLN A O 1
ATOM 726 N N . GLU A 1 89 ? 7.466 -2.930 -1.013 1.00 98.00 89 GLU A N 1
ATOM 727 C CA . GLU A 1 89 ? 7.812 -2.049 0.111 1.00 98.00 89 GLU A CA 1
ATOM 728 C C . GLU A 1 89 ? 6.697 -1.050 0.437 1.00 98.00 89 GLU A C 1
ATOM 730 O O . GLU A 1 89 ? 6.305 -0.917 1.595 1.00 98.00 89 GLU A O 1
ATOM 735 N N . LEU A 1 90 ? 6.144 -0.377 -0.579 1.00 98.56 90 LEU A N 1
ATOM 736 C CA . LEU A 1 90 ? 5.059 0.589 -0.398 1.00 98.56 90 LEU A CA 1
ATOM 737 C C . LEU A 1 90 ? 3.821 -0.069 0.218 1.00 98.56 90 LEU A C 1
ATOM 739 O O . LEU A 1 90 ? 3.274 0.434 1.198 1.00 98.56 90 LEU A O 1
ATOM 743 N N . MET A 1 91 ? 3.383 -1.194 -0.349 1.00 98.62 91 MET A N 1
ATOM 744 C CA . MET A 1 91 ? 2.177 -1.878 0.114 1.00 98.62 91 MET A CA 1
ATOM 745 C C . MET A 1 91 ? 2.390 -2.499 1.492 1.00 98.62 91 MET A C 1
ATOM 747 O O . MET A 1 91 ? 1.513 -2.387 2.344 1.00 98.62 91 MET A O 1
ATOM 751 N N . HIS A 1 92 ? 3.552 -3.109 1.740 1.00 98.50 92 HIS A N 1
ATOM 752 C CA . HIS A 1 92 ? 3.877 -3.704 3.033 1.00 98.50 92 HIS A CA 1
ATOM 753 C C . HIS A 1 92 ? 3.882 -2.646 4.132 1.00 98.50 92 HIS A C 1
ATOM 755 O O . HIS A 1 92 ? 3.163 -2.786 5.119 1.00 98.50 92 HIS A O 1
ATOM 761 N N . ARG A 1 93 ? 4.600 -1.536 3.912 1.00 98.50 93 ARG A N 1
ATOM 762 C CA . ARG A 1 93 ? 4.662 -0.437 4.876 1.00 98.50 93 ARG A CA 1
ATOM 763 C C . ARG A 1 93 ? 3.288 0.167 5.147 1.00 98.50 93 ARG A C 1
ATOM 765 O O . ARG A 1 93 ? 2.982 0.507 6.287 1.00 98.50 93 ARG A O 1
ATOM 772 N N . TYR A 1 94 ? 2.455 0.296 4.117 1.00 98.69 94 TYR A N 1
ATOM 773 C CA . TYR A 1 94 ? 1.108 0.827 4.285 1.00 98.69 94 TYR A CA 1
ATOM 774 C C . TYR A 1 94 ? 0.215 -0.094 5.131 1.00 98.69 94 TYR A C 1
ATOM 776 O O . TYR A 1 94 ? -0.485 0.394 6.017 1.00 98.69 94 TYR A O 1
ATOM 784 N N . VAL A 1 95 ? 0.288 -1.415 4.923 1.00 98.25 95 VAL A N 1
ATOM 785 C CA . VAL A 1 95 ? -0.426 -2.399 5.756 1.00 98.25 95 VAL A CA 1
ATOM 786 C C . VAL A 1 95 ? 0.075 -2.376 7.201 1.00 98.25 95 VAL A C 1
ATOM 788 O O . VAL A 1 95 ? -0.754 -2.420 8.101 1.00 98.25 95 VAL A O 1
ATOM 791 N N . GLU A 1 96 ? 1.388 -2.272 7.446 1.00 97.69 96 GLU A N 1
ATOM 792 C CA . GLU A 1 96 ? 1.929 -2.152 8.812 1.00 97.69 96 GLU A CA 1
ATOM 793 C C . GLU A 1 96 ? 1.352 -0.932 9.541 1.00 97.69 96 GLU A C 1
ATOM 795 O O . GLU A 1 96 ? 0.836 -1.046 10.650 1.00 97.69 96 GLU A O 1
ATOM 800 N N . LEU A 1 97 ? 1.424 0.240 8.902 1.00 97.94 97 LEU A N 1
ATOM 801 C CA . LEU A 1 97 ? 0.969 1.502 9.482 1.00 97.94 97 LEU A CA 1
ATOM 802 C C . LEU A 1 97 ? -0.528 1.484 9.781 1.00 97.94 97 LEU A C 1
ATOM 804 O O . LEU A 1 97 ? -0.948 1.812 10.889 1.00 97.94 97 LEU A O 1
ATOM 808 N N . LEU A 1 98 ? -1.330 1.086 8.794 1.00 96.50 98 LEU A N 1
ATOM 809 C CA . LEU A 1 98 ? -2.776 1.033 8.943 1.00 96.50 98 LEU A CA 1
ATOM 810 C C . LEU A 1 98 ? -3.196 -0.056 9.938 1.00 96.50 98 LEU A C 1
ATOM 812 O O . LEU A 1 98 ? -4.085 0.178 10.752 1.00 96.50 98 LEU A O 1
ATOM 816 N N . GLY A 1 99 ? -2.525 -1.210 9.906 1.00 95.12 99 GLY A N 1
ATOM 817 C CA . GLY A 1 99 ? -2.723 -2.312 10.840 1.00 95.12 99 GLY A CA 1
ATOM 818 C C . GLY A 1 99 ? -2.523 -1.878 12.288 1.00 95.12 99 GLY A C 1
ATOM 819 O O . GLY A 1 99 ? -3.420 -2.088 13.099 1.00 95.12 99 GLY A O 1
ATOM 820 N N . ASN A 1 100 ? -1.412 -1.199 12.587 1.00 94.12 100 ASN A N 1
ATOM 821 C CA . ASN A 1 100 ? -1.125 -0.702 13.934 1.00 94.12 100 ASN A CA 1
ATOM 822 C C . ASN A 1 100 ? -2.224 0.239 14.438 1.00 94.12 100 ASN A C 1
ATOM 824 O O . ASN A 1 100 ? -2.725 0.040 15.539 1.00 94.12 100 ASN A O 1
ATOM 828 N N . VAL A 1 101 ? -2.662 1.201 13.616 1.00 93.69 101 VAL A N 1
ATOM 829 C CA . VAL A 1 101 ? -3.722 2.153 13.995 1.00 93.69 101 VAL A CA 1
ATOM 830 C C . VAL A 1 101 ? -5.023 1.429 14.347 1.00 93.69 101 VAL A C 1
ATOM 832 O O . VAL A 1 101 ? -5.605 1.680 15.401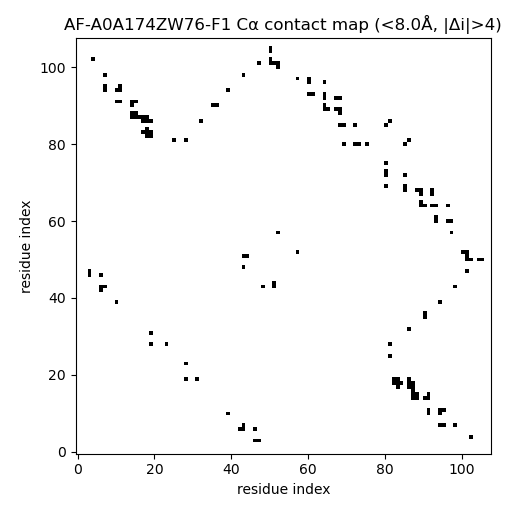 1.00 93.69 101 VAL A O 1
ATOM 835 N N . VAL A 1 102 ? -5.480 0.495 13.506 1.00 91.56 102 VAL A N 1
ATOM 836 C CA . VAL A 1 102 ? -6.762 -0.192 13.749 1.00 91.56 102 VAL A CA 1
ATOM 837 C C . VAL A 1 102 ? -6.697 -1.202 14.898 1.00 91.56 102 VAL A C 1
ATOM 839 O O . VAL A 1 102 ? -7.730 -1.500 15.500 1.00 91.56 102 VAL A O 1
ATOM 842 N N . THR A 1 103 ? -5.510 -1.722 15.232 1.00 87.94 103 THR A N 1
ATOM 843 C CA . THR A 1 103 ? -5.322 -2.611 16.389 1.00 87.94 103 THR A CA 1
ATOM 844 C C . THR A 1 103 ? -5.106 -1.855 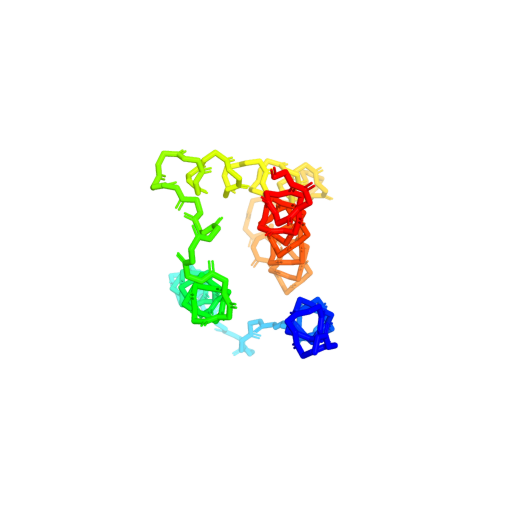17.694 1.00 87.94 103 THR A C 1
ATOM 846 O O . THR A 1 103 ? -5.673 -2.256 18.703 1.00 87.94 103 THR A O 1
ATOM 849 N N . GLU A 1 104 ? -4.356 -0.751 17.690 1.00 80.94 104 GLU A N 1
ATOM 850 C CA . GLU A 1 104 ? -4.135 0.086 18.879 1.00 80.94 104 GLU A CA 1
ATOM 851 C C . GLU A 1 104 ? -5.430 0.788 19.306 1.00 80.94 104 GLU A C 1
ATOM 853 O O . GLU A 1 104 ? -5.738 0.855 20.495 1.00 80.94 104 GLU A O 1
ATOM 858 N N . ASN A 1 105 ? -6.253 1.227 18.347 1.00 64.25 105 ASN A N 1
ATOM 859 C CA . ASN A 1 105 ? -7.575 1.783 18.643 1.00 64.25 105 ASN A CA 1
ATOM 860 C C . ASN A 1 105 ? -8.514 0.763 19.314 1.00 64.25 105 ASN A C 1
ATOM 862 O O . ASN A 1 105 ? -9.422 1.165 20.029 1.00 64.25 105 ASN A O 1
ATOM 866 N N . LYS A 1 106 ? -8.289 -0.546 19.129 1.00 56.91 106 LYS A N 1
ATOM 867 C CA . LYS A 1 106 ? -9.093 -1.618 19.740 1.00 56.91 106 LYS A CA 1
ATOM 868 C C . LYS A 1 106 ? -8.764 -1.874 21.210 1.00 56.91 106 LYS A C 1
ATOM 870 O O . LYS A 1 106 ? -9.580 -2.470 21.911 1.00 56.91 106 LYS A O 1
ATOM 875 N N . GLU A 1 107 ? -7.578 -1.477 21.661 1.00 55.12 107 GLU A N 1
ATOM 876 C CA . GLU A 1 107 ? -7.142 -1.649 23.052 1.00 55.12 107 GLU A CA 1
ATOM 877 C C . GLU A 1 107 ? -7.550 -0.477 23.966 1.00 55.12 107 GLU A C 1
ATOM 879 O O . GLU A 1 107 ? -7.394 -0.586 25.184 1.00 55.12 107 GLU A O 1
ATOM 884 N N . ASN A 1 108 ? -8.103 0.603 23.398 1.00 47.69 108 ASN A N 1
ATOM 885 C CA . ASN A 1 108 ? -8.608 1.784 24.111 1.00 47.69 108 ASN A CA 1
ATOM 886 C C . ASN A 1 108 ? -10.137 1.776 24.249 1.00 47.69 108 ASN A C 1
ATOM 888 O O . ASN A 1 108 ? -10.621 2.295 25.282 1.00 47.69 108 ASN A O 1
#

=== Feature glossary ===
A reading guide for the features in this record.

Start from the sequence.

  · Sequence gives the chain of amino acids in standard one-letter code (A=alanine, C=cysteine, …, Y=tyrosine), read N→C. It is the only feature that is directly encoded by the gene; all structural features are derived from the folded form of this sequence.

Fold it, and you get atomic coordinates and the backbone conformation that goes with them.

  · Structure coordinates are given as an mmCIF _atom_site loop: one row per atom with element, residue name, chain id, sequence number, and x/y/z position in Å. Only the four main-chain atoms per residue are included here; side chains are omitted to keep the record compact.

  · Backbone dihedral angles. Every residue except chain termini has a φ (preceding-C → N → Cα → C) and a ψ (N → Cα → C → next-N). They are reported in degrees following the IUPAC sign convention. Secondary structure is essentially a statement about which (φ, ψ) basin each residue occupies.

  · Eight-state secondary structure (DSSP): H is the canonical α-helix, G the tighter 3₁₀-helix, I the wider π-helix; E/B are β-structure, T and S are turns and bends, and '-' is everything else. DSSP derives these from the pattern of main-chain N–H···O=C hydrogen bonds, not fro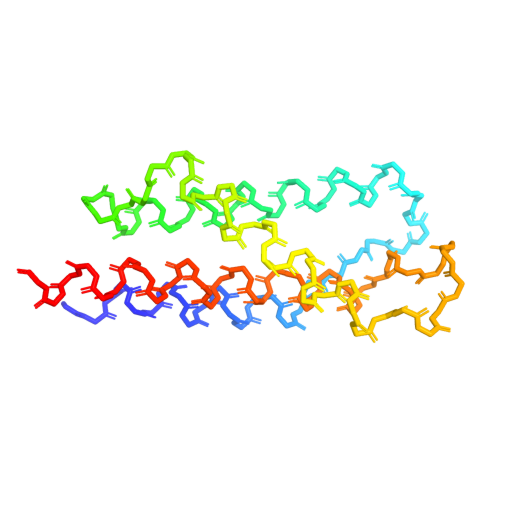m the sequence.

  · SS3 is a coarse helix/strand/coil call (letters a/b/c) made by the P-SEA algorithm from inter-Cα distances and dihedrals. It is less detailed than DSSP but needs only Cα positions.

Summarize the fold with a handful of shape descriptors and a per-residue structural alphabet.

  · Radius of gyration (Rg) is the root-mean-square distance of Cα atoms from their centroid — a single number for overall size and compactness. A globular domain of N residues has Rg ≈ 2.2·N^0.38 Å; an extended or disordered chain has a much larger Rg. The Cα contact count is the number of residue pairs whose Cα atoms are within 8 Å and are more than four positions apart in sequence — a standard proxy for tertiary packing density. The bounding box is the smallest axis-aligned box enclosing all Cα atoms.

  · 3Di is Foldseek's structural alphabet. Each residue is assigned one of twenty discrete states based on how its Cα sits relative to its spatial (not sequential) neighbors. Aligning 3Di strings finds structural homologs roughly as well as full 3D superposition, but orders of magnitude faster.

  · Solvent-accessible surface area (SASA) is the area in Å² traced out by the centre of a 1.4 Å probe sphere (a water molecule) rolled over the protein's van der Waals surface (Shrake–Rupley / Lee–Richards construction). Buried residues have near-zero SASA; fully exposed residues can exceed 200 Å². The total SASA scales roughly with the number of surface residues.

Ask how reliable the model is.

  · For AlphaFold models, the B-factor field carries pLDDT — the model's own estimate of local accuracy on a 0–100 scale. Regions with pLDDT<50 should be treated as essentially unmodeled; they often correspond to intrinsically disordered segments.

  · For experimental (PDB) structures, the B-factor (temperature factor) quantifies the positional spread of each atom in the crystal — a combination of thermal vibration and static disorder — in units of Å². High B-factors mark flexible loops or poorly resolved regions; low B-factors mark the rigid, well-ordered core.

  · Predicted Aligned Error (PAE) is an AlphaFold confidence matrix: entry (i, j) is the expected error in the position of residue j, in ångströms, when the prediction is superimposed on the true structure at residue i. Low PAE within a block of residues means that block is internally rigid and well-predicted; high PAE between two blocks means their relative placement is uncertain even if each block individually is confident.

Place it in context: what it resembles, what it is annotated as, and how it looks.

  · Structural nearest neighbors (via Foldseek easy-search vs the PDB). Reported per hit: target PDB id, E-value, and alignment TM-score. A TM-score above ~0.5 is the conventional threshold for 'same fold'.

  · Functional annotations link the protein to curated databases. InterPro entries identify conserved domains and families by matching the sequence against member-database signatures (Pfam, PROSITE, CDD, …). Gene Ontology (GO) terms describe molecular function, biological process, and cellular component in a controlled vocabulary. CATH places the structure in a hierarchical fold classification (Class/Architecture/Topology/Homologous-superfamily). The organism is the source species.

  · The contact map is a binary N×N matrix image: pixel (i, j) is dark where Cα_i and Cα_j are within 8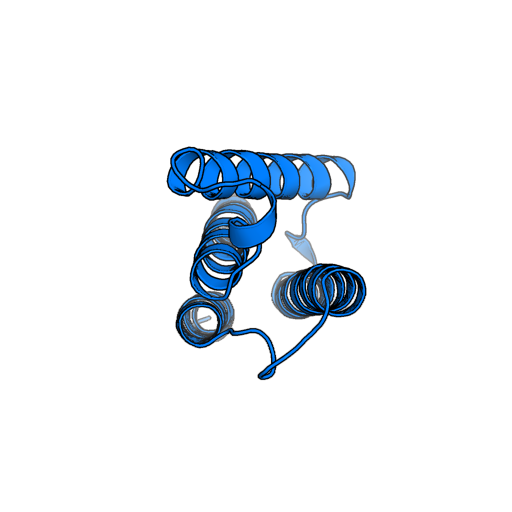 Å and |i−j|>4. Because the |i−j|>4 filter removes local helical contacts, off-diagonal stripes parallel to the main diagonal indicate parallel β-sheets; stripes perpendicular to it indicate antiparallel β-sheets. The Ramachandran plot scatters every residue's (φ, ψ) pair against the sterically allowed regions. The PAE heatmap renders the predicted-aligned-error matrix.

  · Six rendered views show the 3D structure from the faces of a cube — i.e. along ±x, ±y, ±z. Rendering representation is drawn randomly per protein from cartoon (secondary-structure ribbons), sticks (backbone bonds), or molecular surface; coloring is either N→C rainbow (blue at the N-terminus through red at the C-terminus) or one color per chain.